Protein AF-A0A951CAI7-F1 (afdb_monomer)

Secondary structure (DSSP, 8-state):
-HHHHHHHHHHT----------PPTT--B-TTSSB-TTSPPPB-TTSSBP--S----TTTHHHH-TTTT--GGGS-HHHHHHHHHHHHHH--

Mean predicted aligned error: 12.61 Å

Nearest PDB structures (foldseek):
  2yo3-assembly1_A  TM=2.414E-01  e=3.133E+00  Saccharomyces cerevisiae

Radius of gyration: 25.55 Å; Cα contacts (8 Å, |Δi|>4): 32; chains: 1; bounding box: 67×23×63 Å

Sequence (92 aa):
MLKIATLLCVLAVSLRAQWPSHAAPGSPRTADGKPDLSAPAPRAAEGKPDLSGVWMVRNATSLFYVTFDLKPEEMRPWAAALYKQREDNFRN

pLDDT: mean 82.03, std 10.48, range [58.12, 95.5]

Foldseek 3Di:
DVVVVVVVVVVPPPPPPPDPPDDFPPFDADPVGHGDPPDDADADPVRHRDPPTDDDDDPCVVVVDVCPVPDLVNDDPVVSVVVVVVVVVVVD

Structure (mmCIF, N/CA/C/O backbone):
data_AF-A0A951CAI7-F1
#
_entry.id   AF-A0A951CAI7-F1
#
loop_
_atom_site.group_PDB
_atom_site.id
_atom_site.type_symbol
_atom_site.label_atom_id
_atom_site.label_alt_id
_atom_site.label_comp_id
_atom_site.label_asym_id
_atom_site.label_entity_id
_atom_site.label_seq_id
_atom_site.pdbx_PDB_ins_code
_atom_site.Cartn_x
_atom_site.Cartn_y
_atom_site.Cartn_z
_atom_site.occupancy
_atom_site.B_iso_or_equiv
_atom_site.auth_seq_id
_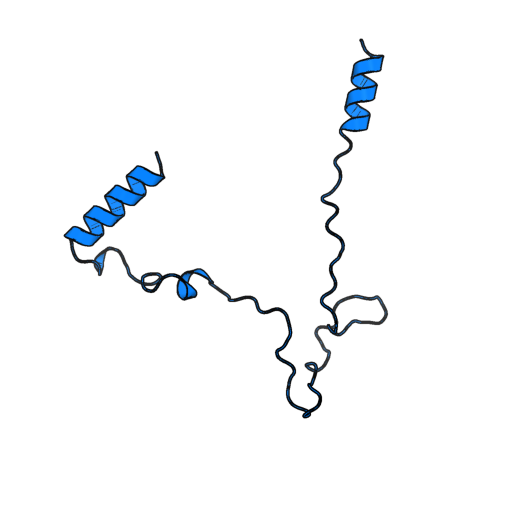atom_site.auth_comp_id
_atom_site.auth_asym_id
_atom_site.auth_atom_id
_atom_site.pdbx_PDB_model_num
ATOM 1 N N . MET A 1 1 ? 39.705 9.613 27.716 1.00 58.12 1 MET A N 1
ATOM 2 C CA . MET A 1 1 ? 39.357 9.070 26.383 1.00 58.12 1 MET A CA 1
ATOM 3 C C . MET A 1 1 ? 38.357 7.918 26.481 1.00 58.12 1 MET A C 1
ATOM 5 O O . MET A 1 1 ? 37.284 8.052 25.914 1.00 58.12 1 MET A O 1
ATOM 9 N N . LEU A 1 2 ? 38.612 6.872 27.284 1.00 64.50 2 LEU A N 1
ATOM 10 C CA . LEU A 1 2 ? 37.682 5.738 27.461 1.00 64.50 2 LEU A CA 1
ATOM 11 C C . LEU A 1 2 ? 36.264 6.147 27.918 1.00 64.50 2 LEU A C 1
ATOM 13 O O . LEU A 1 2 ? 35.286 5.706 27.335 1.00 64.50 2 LEU A O 1
ATOM 17 N N . LYS A 1 3 ? 36.150 7.075 28.880 1.00 64.50 3 LYS A N 1
ATOM 18 C CA . LYS A 1 3 ? 34.855 7.574 29.392 1.00 64.50 3 LYS A CA 1
ATOM 19 C C . LYS A 1 3 ? 33.992 8.282 28.333 1.00 64.50 3 LYS A C 1
ATOM 21 O O . LYS A 1 3 ? 32.772 8.200 28.385 1.00 64.50 3 LYS A O 1
ATOM 26 N N . ILE A 1 4 ? 34.629 8.966 27.379 1.00 73.25 4 ILE A N 1
ATOM 27 C CA . ILE A 1 4 ? 33.939 9.687 26.296 1.00 73.25 4 ILE A CA 1
ATOM 28 C C . ILE A 1 4 ? 33.417 8.683 25.264 1.00 73.25 4 ILE A C 1
ATOM 30 O O . ILE A 1 4 ? 32.281 8.799 24.815 1.00 73.25 4 ILE A O 1
ATOM 34 N N . ALA A 1 5 ? 34.213 7.656 24.952 1.00 72.62 5 ALA A N 1
ATOM 35 C CA . ALA A 1 5 ? 33.797 6.570 24.071 1.00 72.62 5 ALA A CA 1
ATOM 36 C C . ALA A 1 5 ? 32.595 5.798 24.643 1.00 72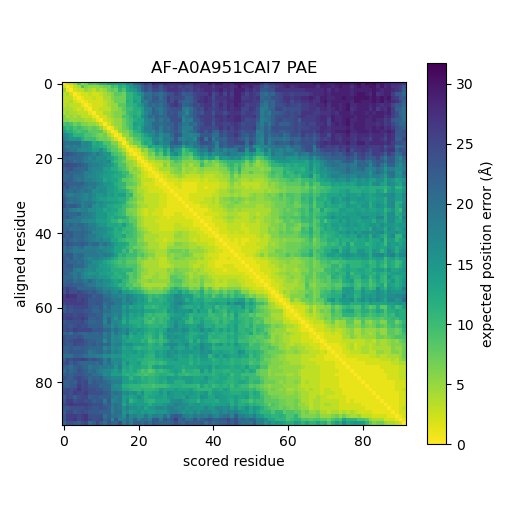.62 5 ALA A C 1
ATOM 38 O O . ALA A 1 5 ? 31.650 5.510 23.916 1.00 72.62 5 ALA A O 1
ATOM 39 N N . THR A 1 6 ? 32.574 5.535 25.956 1.00 74.19 6 THR A N 1
ATOM 40 C CA . THR A 1 6 ? 31.427 4.886 26.614 1.00 74.19 6 THR A CA 1
ATOM 41 C C . THR A 1 6 ? 30.157 5.739 26.536 1.00 74.19 6 THR A C 1
ATOM 43 O O . THR A 1 6 ? 29.086 5.205 26.264 1.00 74.19 6 THR A O 1
ATOM 46 N N . LEU A 1 7 ? 30.268 7.061 26.717 1.00 75.94 7 LEU A N 1
ATOM 47 C CA . LEU A 1 7 ? 29.129 7.978 26.623 1.00 75.94 7 LEU A CA 1
ATOM 48 C C . LEU A 1 7 ? 28.548 8.034 25.199 1.00 75.94 7 LEU A C 1
ATOM 50 O O . LEU A 1 7 ? 27.330 8.008 25.036 1.00 75.94 7 LEU A O 1
ATOM 54 N N . LEU A 1 8 ? 29.407 8.042 24.171 1.00 74.00 8 LEU A N 1
ATOM 55 C CA . LEU A 1 8 ? 28.968 7.997 22.772 1.00 74.00 8 LEU A CA 1
ATOM 56 C C . LEU A 1 8 ? 28.247 6.686 22.421 1.00 74.00 8 LEU A C 1
ATOM 58 O O . LEU A 1 8 ? 27.244 6.723 21.714 1.00 74.00 8 LEU A O 1
ATOM 62 N N . CYS A 1 9 ? 28.708 5.540 22.933 1.00 71.81 9 CYS A N 1
ATOM 63 C CA . CYS A 1 9 ? 28.057 4.250 22.675 1.00 71.81 9 CYS A CA 1
ATOM 64 C C . CYS A 1 9 ? 26.657 4.147 23.304 1.00 71.81 9 CYS A C 1
ATOM 66 O O . CYS A 1 9 ? 25.776 3.524 22.719 1.00 71.81 9 CYS A O 1
ATOM 68 N N . VAL A 1 10 ? 26.425 4.773 24.464 1.00 73.25 10 VAL A N 1
ATOM 69 C CA . VAL A 1 10 ? 25.095 4.806 25.107 1.00 73.25 10 VAL A CA 1
ATOM 70 C C . VAL A 1 10 ? 24.126 5.717 24.343 1.00 73.25 10 VAL A C 1
ATOM 72 O O . VAL A 1 10 ? 22.948 5.393 24.218 1.00 73.25 10 VAL A O 1
ATOM 75 N N . LEU A 1 11 ? 24.617 6.821 23.771 1.00 68.06 11 LEU A N 1
ATOM 76 C CA . LEU A 1 11 ? 23.823 7.717 22.916 1.00 68.06 11 LEU A CA 1
ATOM 77 C C . LEU A 1 11 ? 23.462 7.091 21.558 1.00 68.06 11 LEU A C 1
ATOM 79 O O . LEU A 1 11 ? 22.523 7.541 20.909 1.00 68.06 11 LEU A O 1
ATOM 83 N N . ALA A 1 12 ? 24.182 6.046 21.146 1.00 67.44 12 ALA A N 1
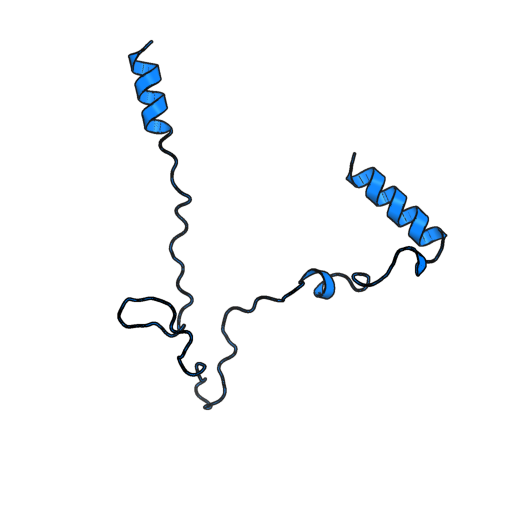ATOM 84 C CA . ALA A 1 12 ? 23.934 5.296 19.921 1.00 67.44 12 ALA A CA 1
ATOM 85 C C . ALA A 1 12 ? 22.940 4.133 20.099 1.00 67.44 12 ALA A C 1
ATOM 87 O O . ALA A 1 12 ? 22.826 3.300 19.196 1.00 67.44 12 ALA A O 1
ATOM 88 N N . VAL A 1 13 ? 22.211 4.051 21.227 1.00 70.19 13 VAL A N 1
ATOM 89 C CA . VAL A 1 13 ? 21.054 3.149 21.335 1.00 70.19 13 VAL A CA 1
ATOM 90 C C . VAL A 1 13 ? 20.127 3.465 20.171 1.00 70.19 13 VAL A C 1
ATOM 92 O O . VAL A 1 13 ? 19.531 4.535 20.087 1.00 70.19 13 VAL A O 1
ATOM 95 N N . SER A 1 14 ? 20.048 2.518 19.245 1.00 66.06 14 SER A N 1
ATOM 96 C CA . SER A 1 14 ? 19.171 2.566 18.092 1.00 66.06 14 SER A CA 1
ATOM 97 C C . SER A 1 14 ? 17.745 2.783 18.585 1.00 66.06 14 SER A C 1
ATOM 99 O O . SER A 1 14 ? 17.118 1.846 19.087 1.00 66.06 14 SER A O 1
ATOM 101 N N . LEU A 1 15 ? 17.237 4.013 18.451 1.00 65.81 15 LEU A N 1
ATOM 102 C CA . LEU A 1 15 ? 15.807 4.275 18.482 1.00 65.81 15 LEU A CA 1
ATOM 103 C C . LEU A 1 15 ? 15.223 3.397 17.380 1.00 65.81 15 LEU A C 1
ATOM 105 O O . LEU A 1 15 ? 15.340 3.704 16.192 1.00 65.81 15 LEU A O 1
ATOM 109 N N . ARG A 1 16 ? 14.651 2.252 17.767 1.00 63.50 16 ARG A N 1
ATOM 110 C CA . ARG A 1 16 ? 13.792 1.490 16.866 1.00 63.50 16 ARG A CA 1
ATOM 111 C C . ARG A 1 16 ? 12.783 2.490 16.346 1.00 63.50 16 ARG A C 1
ATOM 113 O O . ARG A 1 16 ? 12.197 3.193 17.160 1.00 63.50 16 ARG A O 1
ATOM 120 N N . ALA A 1 17 ? 12.667 2.598 15.027 1.00 61.56 17 ALA A N 1
ATOM 121 C CA . ALA A 1 17 ? 11.779 3.536 14.365 1.00 61.56 17 ALA A CA 1
ATOM 122 C C . ALA A 1 17 ? 10.442 3.603 15.123 1.00 61.56 17 ALA A C 1
ATOM 124 O O . ALA A 1 17 ? 9.650 2.662 15.075 1.00 61.56 17 ALA A O 1
ATOM 125 N N . GLN A 1 18 ? 10.245 4.668 15.906 1.00 67.19 18 GLN A N 1
ATOM 126 C CA . GLN A 1 18 ? 9.131 4.791 16.843 1.00 67.19 18 GLN A CA 1
ATOM 127 C C . GLN A 1 18 ? 7.934 5.333 16.068 1.00 67.19 18 GLN A C 1
ATOM 129 O O . GLN A 1 18 ? 7.405 6.399 16.366 1.00 67.19 18 GLN A O 1
ATOM 134 N N . TRP A 1 19 ? 7.545 4.625 15.011 1.00 63.44 19 TRP A N 1
ATOM 135 C CA . TRP A 1 19 ? 6.263 4.877 14.384 1.00 63.44 19 TRP A CA 1
ATOM 136 C C . TRP A 1 19 ? 5.213 4.434 15.401 1.00 63.44 19 TRP A C 1
ATOM 138 O O . TRP A 1 19 ? 5.243 3.274 15.830 1.00 63.44 19 TRP A O 1
ATOM 148 N N . PRO A 1 20 ? 4.313 5.327 15.846 1.00 62.75 20 PRO A N 1
ATOM 149 C CA . PRO A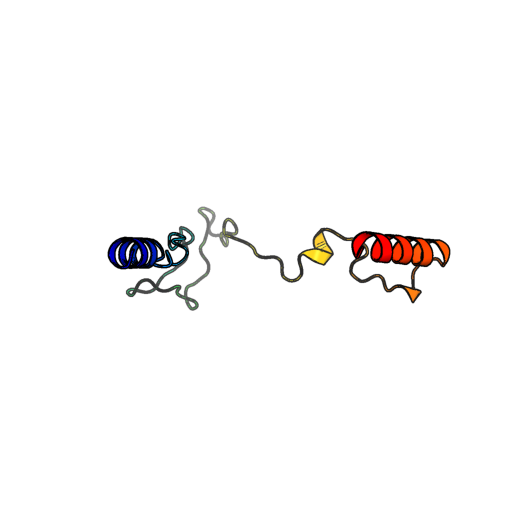 1 20 ? 3.167 4.898 16.623 1.00 62.75 20 PRO A CA 1
ATOM 150 C C . PRO A 1 20 ? 2.466 3.786 15.847 1.00 62.75 20 PRO A C 1
ATOM 152 O O . PRO A 1 20 ? 2.315 3.887 14.628 1.00 62.75 20 PRO A O 1
ATOM 155 N N . SER A 1 21 ? 2.047 2.725 16.537 1.00 68.38 21 SER A N 1
ATOM 156 C CA . SER A 1 21 ? 1.168 1.729 15.930 1.00 68.38 21 SER A CA 1
ATOM 157 C C . SER A 1 21 ? -0.136 2.435 15.557 1.00 68.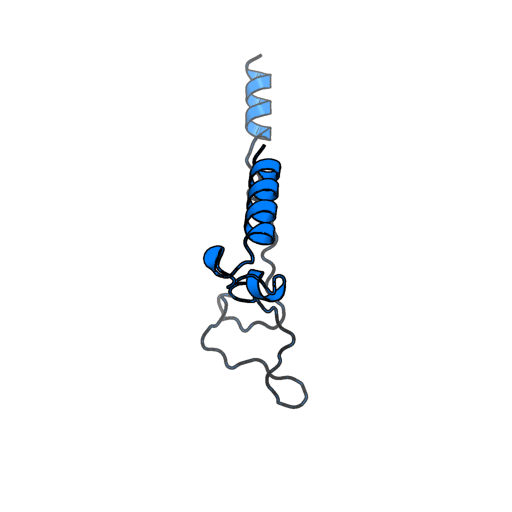38 21 SER A C 1
ATOM 159 O O . SER A 1 21 ? -1.004 2.647 16.403 1.00 68.38 21 SER A O 1
ATOM 161 N N . HIS A 1 22 ? -0.236 2.902 14.312 1.00 71.75 22 HIS A N 1
ATOM 162 C CA . HIS A 1 22 ? -1.415 3.600 13.830 1.00 71.75 22 HIS A CA 1
ATOM 163 C C . HIS A 1 22 ? -2.449 2.556 13.427 1.00 71.75 22 HIS A C 1
ATOM 165 O O . HIS A 1 22 ? -2.459 2.032 12.313 1.00 71.75 22 HIS A O 1
ATOM 171 N N . ALA A 1 23 ? -3.306 2.211 14.380 1.00 75.19 23 ALA A N 1
ATOM 172 C CA . ALA A 1 23 ? -4.497 1.441 14.100 1.00 75.19 23 ALA A CA 1
ATOM 173 C C . ALA A 1 23 ? -5.433 2.280 13.224 1.00 75.19 23 ALA A C 1
ATOM 175 O O . ALA A 1 23 ? -5.890 3.333 13.661 1.00 75.19 23 ALA A O 1
ATOM 176 N N . ALA A 1 24 ? -5.748 1.794 12.020 1.00 74.31 24 ALA A N 1
ATOM 177 C CA . ALA A 1 24 ? -6.797 2.391 11.204 1.00 74.31 24 ALA A CA 1
ATOM 178 C C . ALA A 1 24 ? -8.108 2.447 12.024 1.00 74.31 24 ALA A C 1
ATOM 180 O O . ALA A 1 24 ? -8.570 1.391 12.491 1.00 74.31 24 ALA A O 1
ATOM 181 N N . PRO A 1 25 ? -8.682 3.644 12.256 1.00 77.19 25 PRO A N 1
ATOM 182 C CA . PRO A 1 25 ? -9.932 3.794 12.993 1.00 77.19 25 PRO A CA 1
ATOM 183 C C . PRO A 1 25 ? -11.051 2.964 12.353 1.00 77.19 25 PRO A C 1
ATOM 185 O O . PRO A 1 25 ? -11.129 2.858 11.133 1.00 77.19 25 PRO A O 1
ATOM 188 N N . GLY A 1 26 ? -11.894 2.336 13.174 1.00 79.88 26 GLY A N 1
ATOM 189 C CA . GLY A 1 26 ? -13.039 1.550 12.695 1.00 79.88 26 GLY A CA 1
ATOM 190 C C . GLY A 1 26 ? -12.714 0.156 12.141 1.00 79.88 26 GLY A C 1
ATOM 191 O O . GLY A 1 26 ? -13.639 -0.597 11.852 1.00 79.88 26 GLY A O 1
ATOM 192 N N . SER A 1 27 ? -11.437 -0.237 12.036 1.00 84.69 27 SER A N 1
ATOM 193 C CA . SER A 1 27 ? -11.083 -1.614 11.655 1.00 84.69 27 SER A CA 1
ATOM 194 C C . SER A 1 27 ? -11.483 -2.609 12.754 1.00 84.69 27 SER A C 1
ATOM 196 O O . SER A 1 27 ? -11.025 -2.434 13.892 1.00 84.69 27 SER A O 1
ATOM 198 N N . PRO A 1 28 ? -12.272 -3.658 12.437 1.00 88.56 28 PRO A N 1
ATOM 199 C CA . PRO A 1 28 ? -12.651 -4.686 13.399 1.00 88.56 28 PRO A CA 1
ATOM 200 C C . PRO A 1 28 ? -11.435 -5.348 14.047 1.00 88.56 28 PRO A C 1
ATOM 202 O O . PRO A 1 28 ? -10.434 -5.649 13.386 1.00 88.56 28 PRO A O 1
ATOM 205 N N . ARG A 1 29 ? -11.517 -5.558 15.360 1.00 90.56 29 ARG A N 1
ATOM 206 C CA . ARG A 1 29 ? -10.451 -6.158 16.157 1.00 90.56 29 ARG A CA 1
ATOM 207 C C . ARG A 1 29 ? -10.993 -7.204 17.110 1.00 90.56 29 ARG A C 1
ATOM 209 O O . ARG A 1 29 ? -12.105 -7.085 17.616 1.00 90.56 29 ARG A O 1
ATOM 216 N N . THR A 1 30 ? -10.160 -8.196 17.371 1.00 92.06 30 THR A N 1
ATOM 217 C CA . THR A 1 30 ? -10.375 -9.227 18.379 1.00 92.06 30 THR A CA 1
ATOM 218 C C . THR A 1 30 ? -10.239 -8.652 19.794 1.00 92.06 30 THR A C 1
ATOM 220 O O . THR A 1 30 ? -9.719 -7.551 19.993 1.00 92.06 30 THR A O 1
ATOM 223 N N . ALA A 1 31 ? -10.660 -9.418 20.805 1.00 92.88 31 ALA A N 1
ATOM 224 C CA . ALA A 1 31 ? -10.540 -9.019 22.211 1.00 92.88 31 ALA A CA 1
ATOM 225 C C . ALA A 1 31 ? -9.080 -8.803 22.667 1.00 92.88 31 ALA A C 1
ATOM 227 O O . ALA A 1 31 ? -8.831 -8.004 23.564 1.00 92.88 31 ALA A O 1
ATOM 228 N N . ASP A 1 32 ? -8.110 -9.470 22.031 1.00 91.81 32 ASP A N 1
ATOM 229 C CA . ASP A 1 32 ? -6.669 -9.265 22.241 1.00 91.81 32 ASP A CA 1
ATOM 230 C C . ASP A 1 32 ? -6.079 -8.113 21.397 1.00 91.81 32 ASP A C 1
ATOM 232 O O . ASP A 1 32 ? -4.867 -7.899 21.396 1.00 91.81 32 ASP A O 1
ATOM 236 N N . GLY A 1 33 ? -6.918 -7.350 20.688 1.00 87.69 33 GLY A N 1
ATOM 237 C CA . GLY A 1 33 ? -6.541 -6.121 19.983 1.00 87.69 33 GLY A CA 1
ATOM 238 C C . GLY A 1 33 ? -5.938 -6.316 18.587 1.00 87.69 33 GLY A C 1
ATOM 239 O O . GLY A 1 33 ? -5.508 -5.340 17.959 1.00 87.69 33 GLY A O 1
ATOM 240 N N . LYS A 1 34 ? -5.908 -7.547 18.067 1.00 89.25 34 LYS A N 1
ATOM 241 C CA . LYS A 1 34 ? -5.419 -7.842 16.713 1.00 89.25 34 LYS A CA 1
ATOM 242 C C . LYS A 1 34 ? -6.511 -7.588 15.668 1.00 89.25 34 LYS A C 1
ATOM 244 O O . LYS A 1 34 ? -7.689 -7.652 16.006 1.00 89.25 34 LYS A O 1
ATOM 249 N N . PRO A 1 35 ? -6.156 -7.292 14.404 1.00 88.69 35 PRO A N 1
ATOM 250 C CA . PRO A 1 35 ? -7.136 -7.224 13.321 1.00 88.69 35 PRO A CA 1
ATOM 251 C C . PRO A 1 35 ? -7.939 -8.525 13.205 1.00 88.69 35 PRO A C 1
ATOM 253 O O . PRO A 1 35 ? -7.351 -9.606 13.143 1.00 88.69 35 PRO A O 1
ATOM 256 N N . ASP A 1 36 ? -9.265 -8.413 13.158 1.00 92.62 36 ASP A N 1
ATOM 257 C CA . ASP A 1 36 ? -10.156 -9.550 12.926 1.00 92.62 36 ASP A CA 1
ATOM 258 C C . ASP A 1 36 ? -10.435 -9.692 11.424 1.00 92.62 36 ASP A C 1
ATOM 260 O O . ASP A 1 36 ? -11.174 -8.904 10.835 1.00 92.62 36 ASP A O 1
ATOM 264 N N . LEU A 1 37 ? -9.826 -10.703 10.799 1.00 90.88 37 LEU A N 1
ATOM 265 C CA . LEU A 1 37 ? -9.984 -10.990 9.368 1.00 90.88 37 LEU A CA 1
ATOM 266 C C . LEU A 1 37 ? -11.272 -11.765 9.040 1.00 90.88 37 LEU A C 1
ATOM 268 O O . LEU A 1 37 ? -11.569 -11.977 7.866 1.00 90.88 37 LEU A O 1
ATOM 272 N N . SER A 1 38 ? -12.012 -12.210 10.060 1.00 93.50 38 SER A N 1
ATOM 273 C CA . SER A 1 38 ? -13.288 -12.923 9.923 1.00 93.50 38 SER A CA 1
ATOM 274 C C . SER A 1 38 ? -14.506 -12.018 10.123 1.00 93.50 38 SER A C 1
ATOM 276 O O . SER A 1 38 ? -15.633 -12.429 9.838 1.00 93.50 38 SER A O 1
ATOM 278 N N . ALA A 1 39 ? -14.290 -10.783 10.583 1.00 90.94 39 ALA A N 1
ATOM 279 C CA . ALA A 1 39 ? -15.354 -9.823 10.806 1.00 90.94 39 ALA A CA 1
ATOM 280 C C . ALA A 1 39 ? -16.084 -9.454 9.497 1.00 90.94 39 ALA A C 1
ATOM 282 O O . ALA A 1 39 ? -15.459 -9.340 8.437 1.00 90.94 39 ALA A O 1
ATOM 283 N N . PRO A 1 40 ? -17.407 -9.211 9.550 1.00 89.25 40 PRO A N 1
ATOM 284 C CA . PRO A 1 40 ? -18.130 -8.666 8.409 1.00 89.25 40 PRO A CA 1
ATOM 285 C C . PRO A 1 40 ? -17.600 -7.272 8.045 1.00 89.25 40 PRO A C 1
ATOM 287 O O . PRO A 1 40 ? -17.143 -6.518 8.906 1.00 89.25 40 PRO A O 1
ATOM 290 N N . ALA A 1 41 ? -17.707 -6.908 6.765 1.00 87.62 41 ALA A N 1
ATOM 291 C CA . ALA A 1 41 ? -17.313 -5.583 6.300 1.00 87.62 41 ALA A CA 1
ATOM 292 C C . ALA A 1 41 ? -18.084 -4.478 7.058 1.00 87.62 41 ALA A C 1
ATOM 294 O O . ALA A 1 41 ? -19.311 -4.596 7.198 1.00 87.62 41 ALA A O 1
ATOM 295 N N . PRO A 1 42 ? -17.406 -3.402 7.508 1.00 87.38 42 PRO A N 1
ATOM 296 C CA . PRO A 1 42 ? -18.064 -2.231 8.079 1.00 87.38 42 PRO A CA 1
ATOM 297 C C . PRO A 1 42 ? -19.143 -1.680 7.140 1.00 87.38 42 PRO A C 1
ATOM 299 O O . PRO A 1 42 ? -19.019 -1.765 5.915 1.00 87.38 42 PRO A O 1
ATOM 302 N N . ARG A 1 43 ? -20.222 -1.133 7.709 1.00 90.25 43 ARG A N 1
ATOM 303 C CA . ARG A 1 43 ? -21.340 -0.558 6.951 1.00 90.25 43 ARG A CA 1
ATOM 304 C C . ARG A 1 43 ? -21.574 0.897 7.332 1.00 90.25 43 ARG A C 1
ATOM 306 O O . ARG A 1 43 ? -21.498 1.243 8.507 1.00 90.25 43 ARG A O 1
ATOM 313 N N . ALA A 1 44 ? -21.890 1.710 6.333 1.00 89.88 44 ALA A N 1
ATOM 314 C CA . ALA A 1 44 ? -22.240 3.114 6.484 1.00 89.88 44 ALA A CA 1
ATOM 315 C C . ALA A 1 44 ? -23.668 3.283 7.043 1.00 89.88 44 ALA A C 1
ATOM 317 O O . ALA A 1 44 ? -24.425 2.313 7.155 1.00 89.88 44 ALA A O 1
ATOM 318 N N . ALA A 1 45 ? -24.051 4.517 7.385 1.00 93.06 45 ALA A N 1
ATOM 319 C CA . ALA A 1 45 ? -25.352 4.829 7.990 1.00 93.06 45 ALA A CA 1
ATOM 320 C C . ALA A 1 45 ? -26.543 4.402 7.109 1.00 93.06 45 ALA A C 1
ATOM 322 O O . ALA A 1 45 ? -27.596 4.023 7.615 1.00 93.06 45 ALA A O 1
ATOM 323 N N . GLU A 1 46 ? -26.362 4.397 5.790 1.00 94.56 46 GLU A N 1
ATOM 324 C CA . GLU A 1 46 ? -27.333 3.924 4.804 1.00 94.56 46 GLU A CA 1
ATOM 325 C C . GLU A 1 46 ? -27.380 2.390 4.643 1.00 94.56 46 GLU A C 1
ATOM 327 O O . GLU A 1 46 ? -28.094 1.876 3.782 1.00 94.56 46 GLU A O 1
ATOM 332 N N . GLY A 1 47 ? -26.603 1.640 5.430 1.00 94.19 47 GLY A N 1
ATOM 333 C CA . GLY A 1 47 ? -26.585 0.175 5.435 1.00 94.19 47 GLY A CA 1
ATOM 334 C C . GLY A 1 47 ? -25.767 -0.480 4.316 1.00 94.19 47 GLY A C 1
ATOM 335 O O . GLY A 1 47 ? -25.751 -1.709 4.216 1.00 94.19 47 GLY A O 1
ATOM 336 N N . LYS A 1 48 ? -25.075 0.305 3.484 1.00 94.12 48 LYS A N 1
ATOM 337 C CA . LYS A 1 48 ? -24.155 -0.182 2.440 1.00 94.12 48 LYS A CA 1
ATOM 338 C C . LYS A 1 48 ? -22.758 -0.446 3.013 1.00 94.12 48 LYS A C 1
ATOM 340 O O . LYS A 1 48 ? -22.439 0.114 4.059 1.00 94.12 48 LYS A O 1
ATOM 345 N N . PRO A 1 49 ? -21.917 -1.272 2.360 1.00 90.50 49 PRO A N 1
ATOM 346 C CA . PRO A 1 49 ? -20.509 -1.396 2.733 1.00 90.50 49 PRO A CA 1
ATOM 347 C C . PRO A 1 49 ? -19.827 -0.025 2.789 1.00 90.50 49 PRO A C 1
ATOM 349 O O . PRO A 1 49 ? -19.952 0.765 1.855 1.00 90.50 49 PRO A O 1
ATOM 352 N N . ASP A 1 50 ? -19.123 0.243 3.884 1.00 88.69 50 ASP A N 1
ATOM 353 C CA . ASP A 1 50 ? -18.352 1.468 4.062 1.00 88.69 50 ASP A CA 1
ATOM 354 C C . ASP A 1 50 ? -17.015 1.351 3.316 1.00 88.69 50 ASP A C 1
ATOM 356 O O . ASP A 1 50 ? -16.205 0.463 3.591 1.00 88.69 50 ASP A O 1
ATOM 360 N N . LEU A 1 51 ? -16.798 2.244 2.349 1.00 88.75 51 LEU A N 1
ATOM 361 C CA . LEU A 1 51 ? -15.593 2.296 1.517 1.00 88.75 51 LEU A CA 1
ATOM 362 C C . LEU A 1 51 ? -14.644 3.441 1.914 1.00 88.75 51 LEU A C 1
ATOM 364 O O . LEU A 1 51 ? -13.696 3.721 1.183 1.00 88.75 51 LEU A O 1
ATOM 368 N N . SER A 1 52 ? -14.867 4.098 3.057 1.00 84.94 52 SER A N 1
ATOM 369 C CA . SER A 1 52 ? -14.039 5.211 3.556 1.00 84.94 52 SER A CA 1
ATOM 370 C C . SER A 1 52 ? -12.663 4.791 4.104 1.00 84.94 52 SER A C 1
ATOM 372 O O . SER A 1 52 ? -11.869 5.641 4.507 1.00 84.94 52 SER A O 1
ATOM 374 N N . GLY A 1 53 ? -12.368 3.487 4.116 1.00 80.50 53 GLY A N 1
ATOM 375 C CA . GLY A 1 53 ? -11.109 2.927 4.602 1.00 80.50 53 GLY A CA 1
ATOM 376 C C . GLY A 1 53 ? -9.884 3.234 3.730 1.00 80.50 53 GLY A C 1
ATOM 377 O O . GLY A 1 53 ? -9.950 3.874 2.683 1.00 80.50 53 GLY A O 1
ATOM 378 N N . VAL A 1 54 ? -8.727 2.739 4.175 1.00 79.69 54 VAL A N 1
ATOM 379 C CA . VAL A 1 54 ? -7.460 2.876 3.444 1.00 79.69 54 VAL A CA 1
ATOM 380 C C . VAL A 1 54 ? -7.411 1.869 2.297 1.00 79.69 54 VAL A C 1
ATOM 382 O O . VAL A 1 54 ? -7.511 0.663 2.518 1.00 79.69 54 VAL A O 1
ATOM 385 N N . TRP A 1 55 ? -7.187 2.363 1.081 1.00 82.19 55 TRP A N 1
ATOM 386 C CA . TRP A 1 55 ? -7.046 1.542 -0.119 1.00 82.19 55 TRP A CA 1
ATOM 387 C C . TRP A 1 55 ? -5.591 1.478 -0.570 1.00 82.19 55 TRP A C 1
ATOM 389 O O . TRP A 1 55 ? -4.901 2.494 -0.632 1.00 82.19 55 TRP A O 1
ATOM 399 N N . MET A 1 56 ? -5.137 0.279 -0.931 1.00 79.12 56 MET A N 1
ATOM 400 C CA . MET A 1 56 ? -3.854 0.077 -1.595 1.00 79.12 56 MET A CA 1
ATOM 401 C C . MET A 1 56 ? -4.098 -0.462 -2.995 1.00 79.12 56 MET A C 1
ATOM 403 O O . MET A 1 56 ? -4.738 -1.498 -3.177 1.00 79.12 56 MET A O 1
ATOM 407 N N . VAL A 1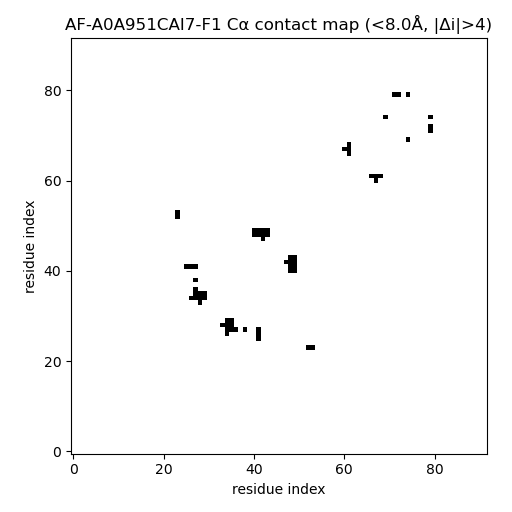 57 ? -3.558 0.232 -3.990 1.00 81.69 57 VAL A N 1
ATOM 408 C CA . VAL A 1 57 ? -3.622 -0.232 -5.371 1.00 81.69 57 VAL A CA 1
ATOM 409 C C . VAL A 1 57 ? -2.499 -1.232 -5.582 1.00 81.69 57 VAL A C 1
ATOM 411 O O . VAL A 1 57 ? -1.319 -0.916 -5.418 1.00 81.69 57 VAL A O 1
ATOM 414 N N . ARG A 1 58 ? -2.862 -2.454 -5.967 1.00 69.62 58 ARG A N 1
ATOM 415 C CA . ARG A 1 58 ? -1.884 -3.456 -6.377 1.00 69.62 58 ARG A CA 1
ATOM 416 C C . ARG A 1 58 ? -1.370 -3.061 -7.762 1.00 69.62 58 ARG A C 1
ATOM 418 O O . ARG A 1 58 ? -2.162 -3.007 -8.694 1.00 69.62 58 ARG A O 1
ATOM 425 N N . ASN A 1 59 ? -0.066 -2.799 -7.870 1.00 70.50 59 ASN A N 1
ATOM 426 C CA . ASN A 1 59 ? 0.596 -2.264 -9.068 1.00 70.50 59 ASN A CA 1
ATOM 427 C C . ASN A 1 59 ? 0.222 -0.799 -9.388 1.00 70.50 59 ASN A C 1
ATOM 429 O O . ASN A 1 59 ? -0.357 -0.497 -10.423 1.00 70.50 59 ASN A O 1
ATOM 433 N N . ALA A 1 60 ? 0.570 0.126 -8.486 1.00 73.69 60 ALA A N 1
ATOM 434 C CA . ALA A 1 60 ? 0.296 1.558 -8.649 1.00 73.69 60 ALA A CA 1
ATOM 435 C C . ALA A 1 60 ? 0.924 2.176 -9.915 1.00 73.69 60 ALA A C 1
ATOM 437 O O . ALA A 1 60 ? 0.459 3.211 -10.384 1.00 73.69 60 ALA A O 1
ATOM 438 N N . THR A 1 61 ? 1.949 1.547 -10.492 1.00 73.88 61 THR A N 1
ATOM 439 C CA . THR A 1 61 ? 2.623 2.034 -11.699 1.00 73.88 61 THR A CA 1
ATOM 440 C C . THR A 1 61 ? 1.6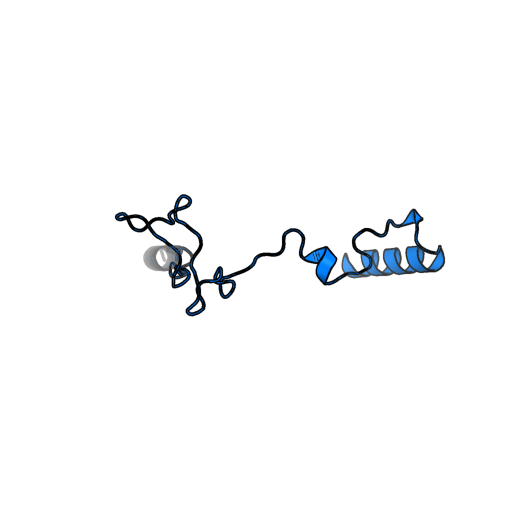62 2.137 -12.888 1.00 73.88 61 THR A C 1
ATOM 442 O O . THR A 1 61 ? 1.717 3.121 -13.622 1.00 73.88 61 THR A O 1
ATOM 445 N N . SER A 1 62 ? 0.717 1.203 -13.043 1.00 75.62 62 SER A N 1
ATOM 446 C CA . SER A 1 62 ? -0.270 1.256 -14.132 1.00 75.62 62 SER A CA 1
ATOM 447 C C . SER A 1 62 ? -1.292 2.390 -13.986 1.00 75.62 62 SER A C 1
ATOM 449 O O . SER A 1 62 ? -1.877 2.808 -14.981 1.00 75.62 62 SER A O 1
ATOM 451 N N . LEU A 1 63 ? -1.488 2.939 -12.779 1.00 75.50 63 LEU A N 1
ATOM 452 C CA . LEU A 1 63 ? -2.375 4.092 -12.577 1.00 75.50 63 LEU A CA 1
ATOM 453 C C . LEU A 1 63 ? -1.776 5.401 -13.081 1.00 75.50 63 LEU A C 1
ATOM 455 O O . LEU A 1 63 ? -2.510 6.290 -13.503 1.00 75.50 63 LEU A O 1
ATOM 459 N N . PHE A 1 64 ? -0.455 5.538 -12.991 1.00 77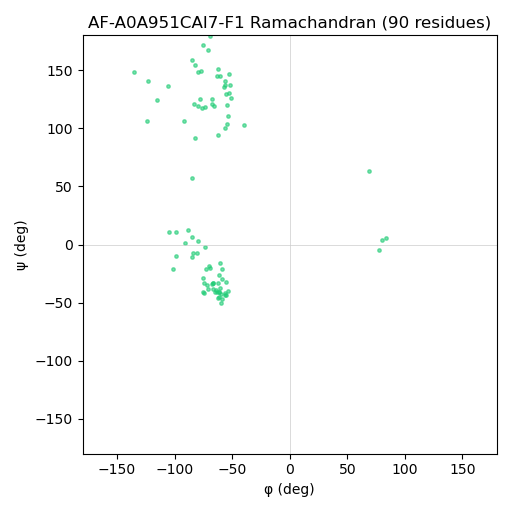.50 64 PHE A N 1
ATOM 460 C CA . PHE A 1 64 ? 0.230 6.790 -13.305 1.00 77.50 64 PHE A CA 1
ATOM 461 C C . PHE A 1 64 ? 0.877 6.776 -14.690 1.00 77.50 64 PHE A C 1
ATOM 463 O O . PHE A 1 64 ? 1.106 7.839 -15.266 1.00 77.50 64 PHE A O 1
ATOM 470 N N . TYR A 1 65 ? 1.132 5.592 -15.253 1.00 80.44 65 TYR A N 1
ATOM 471 C CA . TYR A 1 65 ? 1.806 5.442 -16.535 1.00 80.44 65 TYR A CA 1
ATOM 472 C C . TYR A 1 65 ? 0.956 4.632 -17.512 1.00 80.44 65 TYR A C 1
ATOM 474 O O . TYR A 1 65 ? 0.900 3.407 -17.452 1.00 80.44 65 TYR A O 1
ATOM 482 N N . VAL A 1 66 ? 0.374 5.326 -18.493 1.00 80.88 66 VAL A N 1
ATOM 483 C CA . VAL A 1 66 ? -0.354 4.707 -19.620 1.00 80.88 66 VAL A CA 1
ATOM 484 C C . VAL A 1 66 ? 0.519 3.773 -20.469 1.00 80.88 66 VAL A C 1
ATOM 486 O O . VAL A 1 66 ? -0.000 2.975 -21.238 1.00 80.88 66 VAL A O 1
ATOM 489 N N . THR A 1 67 ? 1.843 3.860 -20.332 1.00 83.00 67 THR A N 1
ATOM 490 C CA . THR A 1 67 ? 2.820 3.020 -21.034 1.00 83.00 67 THR A CA 1
ATOM 491 C C . THR A 1 67 ? 3.329 1.853 -20.189 1.00 83.00 67 THR A C 1
ATOM 493 O O . THR A 1 67 ? 4.322 1.248 -20.569 1.00 83.00 67 THR A O 1
ATOM 496 N N . PHE A 1 68 ? 2.726 1.554 -19.033 1.00 80.56 68 PHE A N 1
ATOM 497 C CA . PHE A 1 68 ? 3.237 0.519 -18.126 1.00 80.56 68 PHE A CA 1
ATOM 498 C C . PHE A 1 68 ? 3.388 -0.852 -18.804 1.00 80.56 68 PHE A C 1
ATOM 500 O O . PHE A 1 68 ? 4.418 -1.501 -18.646 1.00 80.56 68 PHE A O 1
ATOM 507 N N . ASP A 1 69 ? 2.395 -1.248 -19.599 1.00 84.06 69 ASP A N 1
ATOM 508 C CA . ASP A 1 69 ? 2.406 -2.521 -20.327 1.00 84.06 69 ASP A CA 1
ATOM 509 C C . ASP A 1 69 ? 3.018 -2.406 -21.736 1.00 84.06 69 ASP A C 1
ATOM 511 O O . ASP A 1 69 ? 3.061 -3.395 -22.467 1.00 84.06 69 ASP A O 1
ATOM 515 N N . LEU A 1 70 ? 3.484 -1.212 -22.135 1.00 88.19 70 LEU A N 1
ATOM 516 C CA . LEU A 1 70 ? 4.043 -0.975 -23.466 1.00 88.19 70 LEU A CA 1
ATOM 517 C C . LEU A 1 70 ? 5.454 -1.555 -23.549 1.00 88.19 70 LEU A C 1
ATOM 519 O O . LEU A 1 70 ? 6.373 -1.089 -22.870 1.00 88.19 70 LEU A O 1
ATOM 523 N N . LYS A 1 71 ? 5.647 -2.535 -24.429 1.00 85.88 71 LYS A N 1
ATOM 524 C CA . LYS A 1 71 ? 6.961 -3.141 -24.633 1.00 85.88 71 LYS A CA 1
ATOM 525 C C . LYS A 1 71 ? 7.832 -2.260 -25.534 1.00 85.88 71 LYS A C 1
ATOM 527 O O . LYS A 1 71 ? 7.308 -1.603 -26.438 1.00 85.88 71 LYS A O 1
ATOM 532 N N . PRO A 1 72 ? 9.165 -2.247 -25.352 1.00 82.50 72 PRO A N 1
ATOM 533 C CA . PRO A 1 72 ? 10.060 -1.463 -26.203 1.00 82.50 72 PRO A CA 1
ATOM 534 C C . PRO A 1 72 ? 9.919 -1.770 -27.701 1.00 82.50 72 PRO A C 1
ATOM 536 O O . PRO A 1 72 ? 10.069 -0.869 -28.522 1.00 82.50 72 PRO A O 1
ATOM 539 N N . GLU A 1 73 ? 9.586 -3.012 -28.067 1.00 88.56 73 GLU A N 1
ATOM 540 C CA . GLU A 1 73 ? 9.411 -3.440 -29.462 1.00 88.56 73 GLU A CA 1
ATOM 541 C C . GLU A 1 73 ? 8.125 -2.888 -30.100 1.00 88.56 73 GLU A C 1
ATOM 543 O O . GLU A 1 73 ? 8.025 -2.802 -31.322 1.00 88.56 73 GLU A O 1
ATOM 548 N N . GLU A 1 74 ? 7.148 -2.495 -29.280 1.00 92.81 74 GLU A N 1
ATOM 549 C CA . GLU A 1 74 ? 5.885 -1.886 -29.713 1.00 92.81 74 GLU A CA 1
ATOM 550 C C . GLU A 1 74 ? 6.025 -0.366 -29.907 1.00 92.81 74 GLU A C 1
ATOM 552 O O . GLU A 1 74 ? 5.144 0.293 -30.468 1.00 92.81 74 GLU A O 1
ATOM 557 N N . MET A 1 75 ? 7.143 0.217 -29.462 1.00 92.56 75 MET A N 1
ATOM 558 C CA . MET A 1 75 ? 7.430 1.634 -29.641 1.00 92.56 75 MET A CA 1
ATOM 559 C C . MET A 1 75 ? 7.885 1.929 -31.070 1.00 92.56 75 MET A C 1
ATOM 561 O O . MET A 1 75 ? 8.571 1.148 -31.729 1.00 92.56 75 MET A O 1
ATOM 565 N N . ARG A 1 76 ? 7.584 3.141 -31.547 1.00 95.00 76 ARG A N 1
ATOM 566 C CA . ARG A 1 76 ? 8.214 3.646 -32.775 1.00 95.00 76 ARG A CA 1
ATOM 567 C C . ARG A 1 76 ? 9.738 3.711 -32.576 1.00 95.00 76 ARG A C 1
ATOM 569 O O . ARG A 1 76 ? 10.165 4.119 -31.494 1.00 95.00 76 ARG A O 1
ATOM 576 N N . PRO A 1 77 ? 10.564 3.444 -33.606 1.00 95.25 77 PRO A N 1
ATOM 577 C CA . PRO A 1 77 ? 12.022 3.388 -33.451 1.00 95.25 77 PRO A CA 1
ATOM 578 C C . PRO A 1 77 ? 12.646 4.637 -32.810 1.00 95.25 77 PRO A C 1
ATOM 580 O O . PRO A 1 77 ? 13.514 4.531 -31.948 1.00 95.25 77 PRO A O 1
ATOM 583 N N . TRP A 1 78 ? 12.163 5.833 -33.170 1.00 95.50 78 TRP A N 1
ATOM 584 C CA . TRP A 1 78 ? 12.647 7.087 -32.580 1.00 95.50 78 TRP A CA 1
ATOM 585 C C . TRP A 1 78 ? 12.291 7.222 -31.090 1.00 95.50 78 TRP A C 1
ATOM 587 O O . TRP A 1 78 ? 13.055 7.804 -30.323 1.00 95.50 78 TRP A O 1
ATOM 597 N N . ALA A 1 79 ? 11.145 6.682 -30.670 1.00 93.88 79 ALA A N 1
ATOM 598 C CA . ALA A 1 79 ? 10.689 6.746 -29.287 1.00 93.88 79 ALA A CA 1
ATOM 599 C C . ALA A 1 79 ? 11.492 5.778 -28.409 1.00 93.88 79 ALA A C 1
ATOM 601 O O . ALA A 1 79 ? 11.931 6.168 -27.330 1.00 93.88 79 ALA A O 1
ATOM 602 N N . ALA A 1 80 ? 11.768 4.569 -28.911 1.00 92.38 80 ALA A N 1
ATOM 603 C CA . ALA A 1 80 ? 12.647 3.607 -28.247 1.00 92.38 80 ALA A CA 1
ATOM 604 C C . ALA A 1 80 ? 14.070 4.167 -28.059 1.00 92.38 80 ALA A C 1
ATOM 606 O O . ALA A 1 80 ? 14.649 4.050 -26.978 1.00 92.38 80 ALA A O 1
ATOM 607 N N . ALA A 1 81 ? 14.615 4.840 -29.081 1.00 94.19 81 ALA A N 1
ATOM 608 C CA . ALA A 1 81 ? 15.928 5.481 -28.997 1.00 94.19 81 ALA A CA 1
ATOM 609 C C . ALA A 1 81 ? 15.973 6.581 -27.922 1.00 94.19 81 ALA A C 1
ATOM 611 O O . ALA A 1 81 ? 16.901 6.621 -27.114 1.00 94.19 81 ALA A O 1
ATOM 612 N N . LEU A 1 82 ? 14.949 7.441 -27.871 1.00 93.88 82 LEU A N 1
ATOM 613 C CA . LEU A 1 82 ? 14.847 8.499 -26.864 1.00 93.88 82 LEU A CA 1
ATOM 614 C C . LEU A 1 82 ? 14.647 7.940 -25.449 1.00 93.88 82 LEU A C 1
ATOM 616 O O . LEU A 1 82 ? 15.204 8.477 -24.493 1.00 93.88 82 LEU A O 1
ATOM 620 N N . TYR A 1 83 ? 13.859 6.872 -25.306 1.00 89.31 83 TYR A N 1
ATOM 621 C CA . TYR A 1 83 ? 13.677 6.185 -24.031 1.00 89.31 83 TYR A CA 1
ATOM 622 C C . TYR A 1 83 ? 15.016 5.662 -23.501 1.00 89.31 83 TYR A C 1
ATOM 624 O O . TYR A 1 83 ? 15.398 5.998 -22.382 1.00 89.31 83 TYR A O 1
ATOM 632 N N . LYS A 1 84 ? 15.775 4.950 -24.344 1.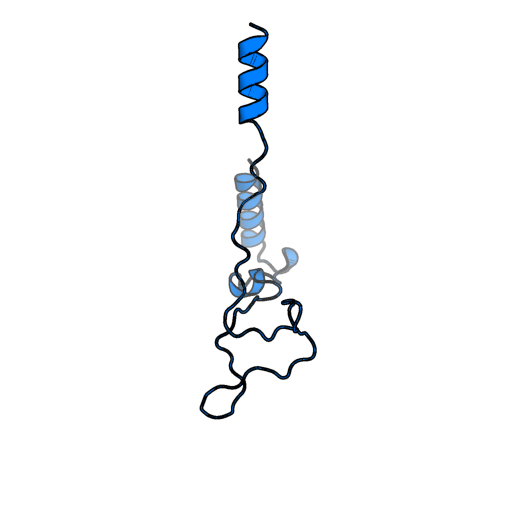00 91.50 84 LYS A N 1
ATOM 633 C CA . LYS A 1 84 ? 17.102 4.434 -23.992 1.00 91.50 84 LYS A CA 1
ATOM 634 C C . LYS A 1 84 ? 18.071 5.550 -23.595 1.00 91.50 84 LYS A C 1
ATOM 636 O O . LYS A 1 84 ? 18.694 5.467 -22.546 1.00 91.50 84 LYS A O 1
ATOM 641 N N . GLN A 1 85 ? 18.133 6.630 -24.377 1.00 95.31 85 GLN A N 1
ATOM 642 C CA . GLN A 1 85 ? 18.983 7.783 -24.059 1.00 95.31 85 GLN A CA 1
ATOM 643 C C . GLN A 1 85 ? 18.671 8.366 -22.670 1.00 95.31 85 GLN A C 1
ATOM 645 O O . GLN A 1 85 ? 19.576 8.738 -21.927 1.00 95.31 85 GLN A O 1
ATOM 650 N N . ARG A 1 86 ? 17.386 8.474 -22.314 1.00 93.88 86 ARG A N 1
ATOM 651 C CA . ARG A 1 86 ? 16.960 9.004 -21.011 1.00 93.88 86 ARG A CA 1
ATOM 652 C C . ARG A 1 86 ? 17.275 8.052 -19.867 1.00 93.88 86 ARG A C 1
ATOM 654 O O . ARG A 1 86 ? 17.650 8.520 -18.799 1.00 93.88 86 ARG A O 1
ATOM 661 N N . GLU A 1 87 ? 17.127 6.751 -20.089 1.00 89.00 87 GLU A N 1
ATOM 662 C CA . GLU A 1 87 ? 17.514 5.733 -19.116 1.00 89.00 87 GLU A CA 1
ATOM 663 C C . GLU A 1 87 ? 19.022 5.774 -18.840 1.00 89.00 87 GLU A C 1
ATOM 665 O O . GLU A 1 87 ? 19.424 5.819 -17.677 1.00 89.00 87 GLU A O 1
ATOM 670 N N . ASP A 1 88 ? 19.841 5.853 -19.891 1.00 94.94 88 ASP A N 1
ATOM 671 C CA . ASP A 1 88 ? 21.297 5.978 -19.776 1.00 94.94 88 ASP A CA 1
ATOM 672 C C . ASP A 1 88 ? 21.685 7.270 -19.034 1.00 94.94 88 ASP A C 1
ATOM 674 O O . ASP A 1 88 ? 22.549 7.250 -18.161 1.00 94.94 88 ASP A O 1
ATOM 678 N N . ASN A 1 89 ? 21.004 8.388 -19.314 1.00 95.12 89 ASN A N 1
ATOM 679 C CA . ASN A 1 89 ? 21.232 9.658 -18.618 1.00 95.12 89 ASN A CA 1
ATOM 680 C C . ASN A 1 89 ? 20.808 9.634 -17.145 1.00 95.12 89 ASN A C 1
ATOM 682 O O . ASN A 1 89 ? 21.413 10.331 -16.343 1.00 95.12 89 ASN A O 1
ATOM 686 N N . PHE A 1 90 ? 19.750 8.902 -16.788 1.00 89.62 90 PHE A N 1
ATOM 687 C CA . PHE A 1 90 ? 19.278 8.812 -15.403 1.00 89.62 90 PHE A CA 1
ATOM 688 C C . PHE A 1 90 ? 20.175 7.921 -14.534 1.00 89.62 90 PHE A C 1
ATOM 690 O O . PHE A 1 90 ? 20.241 8.103 -13.322 1.00 89.62 90 PHE A O 1
ATOM 697 N N . ARG A 1 91 ? 20.827 6.924 -15.142 1.00 73.94 91 ARG A N 1
ATOM 698 C CA . ARG A 1 91 ? 21.705 5.972 -14.446 1.00 73.94 91 ARG A CA 1
ATOM 699 C C . ARG A 1 91 ? 23.136 6.490 -14.236 1.00 73.94 91 ARG A C 1
ATOM 701 O O . ARG A 1 91 ? 23.895 5.812 -13.545 1.00 73.94 91 ARG A O 1
ATOM 708 N N . ASN A 1 92 ? 23.482 7.641 -14.812 1.00 62.91 92 ASN A N 1
ATOM 709 C CA . ASN A 1 92 ? 24.763 8.337 -14.644 1.00 62.91 92 ASN A CA 1
ATOM 710 C C . ASN A 1 92 ? 24.626 9.508 -13.667 1.00 62.91 92 ASN A C 1
ATOM 712 O O . ASN A 1 92 ? 25.615 9.774 -12.950 1.00 62.91 92 ASN A O 1
#

Solvent-accessible surface area (backbone atoms only — not comparable to full-atom values): 6230 Å² total; per-residue (Å²): 111,70,72,58,53,54,55,54,57,64,72,59,60,76,72,66,83,81,68,73,88,77,72,65,83,91,62,57,55,43,98,88,69,45,80,39,88,82,58,79,81,57,59,40,98,87,70,45,80,50,78,87,67,94,82,79,70,86,69,57,60,58,78,79,32,94,58,63,86,61,50,69,86,78,44,57,72,70,55,40,51,52,50,50,54,50,52,57,60,71,78,105